Protein AF-A0A699Z6Q6-F1 (afdb_monomer)

Sequence (150 aa):
MALDTMDQEEDIRMYINSTGGQPYSIFGVLDAMKAVKPDIQTLGLGACYSYASLILGDIYQIKRTVEELNAIYQLSARYYMEFTGMNQDEVEENTNRDFFMTPEIAVQQGLIDGVIGDEEDLYAPPAVTKQLRDMGLNDDLTPNLVKWYR

Nearest PDB structures (foldseek):
  7eko-assembly1_A  TM=4.232E-01  e=3.148E-13  Chlamydomonas reinhardtii
  4emp-assembly1_S  TM=5.022E-01  e=1.672E-06  Staphylococcus aureus subsp. aureus MW2
  8ol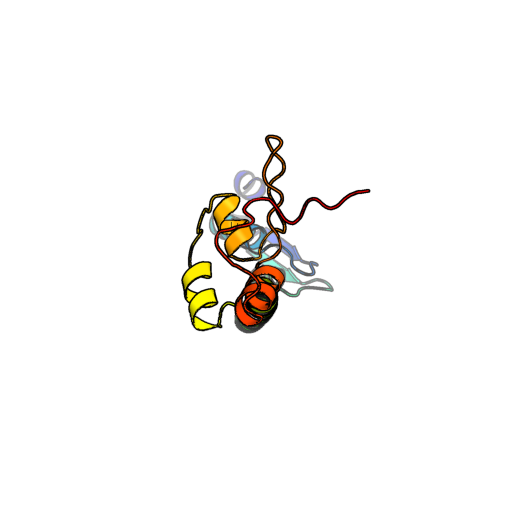l-assembly1_H  TM=5.026E-01  e=2.318E-06  Staphylococcus aureus
  7p81-assembly2_b  TM=4.850E-01  e=9.758E-06  Bacillus subtilis subsp. subtilis str. 168
  4emp-assembly1_L  TM=5.044E-01  e=1.353E-05  Staphylococcus aureus subsp. aureus MW2

Structure (mmCIF, N/CA/C/O backbone):
data_AF-A0A699Z6Q6-F1
#
_entry.id   AF-A0A699Z6Q6-F1
#
loop_
_atom_site.group_PDB
_atom_site.id
_atom_site.type_symbol
_atom_site.label_atom_id
_atom_site.label_alt_id
_atom_site.label_comp_id
_atom_site.label_asym_id
_atom_site.label_entity_id
_atom_site.label_seq_id
_atom_site.pdbx_PDB_ins_code
_atom_site.Cartn_x
_atom_site.Cartn_y
_atom_site.Cartn_z
_atom_site.occupancy
_atom_site.B_iso_or_equiv
_atom_site.auth_seq_id
_atom_site.auth_comp_id
_atom_site.auth_asym_id
_atom_site.auth_atom_id
_atom_site.pdbx_PDB_model_num
ATOM 1 N N . MET A 1 1 ? -20.177 2.506 11.004 1.00 66.38 1 MET A N 1
ATOM 2 C CA . MET A 1 1 ? -21.329 3.414 10.804 1.00 66.38 1 MET A CA 1
ATOM 3 C C . MET A 1 1 ? -22.650 2.798 11.254 1.00 66.38 1 MET A C 1
ATOM 5 O O . MET A 1 1 ? -23.286 3.392 12.101 1.00 66.38 1 MET A O 1
ATOM 9 N N . ALA A 1 2 ? -23.060 1.614 10.777 1.00 84.31 2 ALA A N 1
ATOM 10 C CA . ALA A 1 2 ? -24.345 1.026 11.191 1.00 84.31 2 ALA A CA 1
ATOM 11 C C . ALA A 1 2 ? -24.478 0.795 12.713 1.00 84.31 2 ALA A C 1
ATOM 13 O O . ALA A 1 2 ? -25.482 1.197 13.283 1.00 84.31 2 ALA A O 1
ATOM 14 N N . LEU A 1 3 ? -23.461 0.211 13.366 1.00 84.50 3 LEU A N 1
ATOM 15 C CA . LEU A 1 3 ? -23.469 -0.031 14.821 1.00 84.50 3 LEU A CA 1
ATOM 16 C C . LEU A 1 3 ? -23.532 1.275 15.629 1.00 84.50 3 LEU A C 1
ATOM 18 O O . LEU A 1 3 ? -24.378 1.40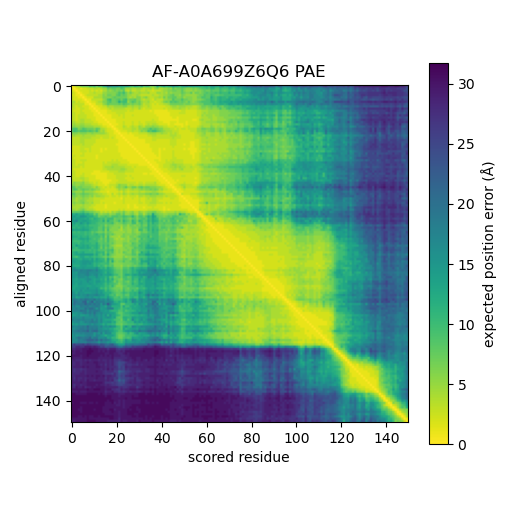7 16.496 1.00 84.50 3 LEU A O 1
ATOM 22 N N . ASP A 1 4 ? -22.739 2.273 15.241 1.00 87.81 4 ASP A N 1
ATOM 23 C CA . ASP A 1 4 ? -22.762 3.630 15.810 1.00 87.81 4 ASP A CA 1
ATOM 24 C C . ASP A 1 4 ? -24.120 4.338 15.634 1.00 87.81 4 ASP A C 1
ATOM 26 O O . ASP A 1 4 ? -24.515 5.154 16.451 1.00 87.81 4 ASP A O 1
ATOM 30 N N . THR A 1 5 ? -24.894 4.014 14.595 1.00 88.25 5 THR A N 1
ATOM 31 C CA . THR A 1 5 ? -26.259 4.560 14.449 1.00 88.25 5 THR A CA 1
ATOM 32 C C . THR A 1 5 ? -27.272 3.847 15.353 1.00 88.25 5 THR A C 1
ATOM 34 O O . THR A 1 5 ? -28.321 4.412 15.654 1.00 88.25 5 THR A O 1
ATOM 37 N N . MET A 1 6 ? -26.994 2.601 15.749 1.00 91.25 6 MET A N 1
ATOM 38 C CA . MET A 1 6 ? -27.868 1.821 16.629 1.00 91.25 6 MET A CA 1
ATOM 39 C C . MET A 1 6 ? -27.683 2.232 18.089 1.00 91.25 6 MET A C 1
ATOM 41 O O . MET A 1 6 ? -28.673 2.528 18.754 1.00 91.25 6 MET A O 1
ATOM 45 N N . ASP A 1 7 ? -26.435 2.273 18.555 1.00 91.06 7 ASP A N 1
ATOM 46 C CA . ASP A 1 7 ? -26.072 2.726 19.895 1.00 91.06 7 ASP A CA 1
ATOM 47 C C . ASP A 1 7 ? -24.684 3.385 19.861 1.00 91.06 7 ASP A C 1
ATOM 49 O O . ASP A 1 7 ? -23.712 2.801 19.383 1.00 91.06 7 ASP A O 1
ATOM 53 N N . GLN A 1 8 ? -24.609 4.628 20.337 1.00 89.50 8 GLN A N 1
ATOM 54 C CA . GLN A 1 8 ? -23.385 5.433 20.344 1.00 89.50 8 GLN A CA 1
ATOM 55 C C . GLN A 1 8 ? -22.583 5.323 21.643 1.00 89.50 8 GLN A C 1
ATOM 57 O O . GLN A 1 8 ? -21.488 5.882 21.714 1.00 89.50 8 GLN A O 1
ATOM 62 N N . GLU A 1 9 ? -23.134 4.682 22.672 1.00 91.31 9 GLU A N 1
ATOM 63 C CA . GLU A 1 9 ? -22.495 4.542 23.985 1.00 91.31 9 GLU A CA 1
ATOM 64 C C . GLU A 1 9 ? -21.958 3.118 24.213 1.00 91.31 9 GLU A C 1
ATOM 66 O O . GLU A 1 9 ? -21.172 2.902 25.132 1.00 91.31 9 GLU A O 1
ATOM 71 N N . GLU A 1 10 ? -22.366 2.141 23.394 1.00 92.44 10 GLU A N 1
ATOM 72 C CA . GLU A 1 10 ? -21.876 0.762 23.480 1.00 92.44 10 GLU A CA 1
ATOM 73 C C . GLU A 1 10 ? -20.583 0.563 22.671 1.00 92.44 10 GLU A C 1
ATOM 75 O O . GLU A 1 10 ? -20.559 0.727 21.449 1.00 92.44 10 GLU A O 1
ATOM 80 N N . ASP A 1 11 ? -19.514 0.141 23.353 1.00 93.62 11 ASP A N 1
ATOM 81 C CA . ASP A 1 11 ? -18.225 -0.185 22.737 1.00 93.62 11 ASP A CA 1
ATOM 82 C C . ASP A 1 11 ? -18.336 -1.290 21.674 1.00 93.62 11 ASP A C 1
ATOM 84 O O . ASP A 1 11 ? -19.017 -2.310 21.835 1.00 93.62 11 ASP A O 1
ATOM 88 N N . ILE A 1 12 ? -17.552 -1.156 20.605 1.00 94.50 12 ILE A N 1
ATOM 89 C CA . ILE A 1 12 ? -17.515 -2.120 19.504 1.00 94.50 12 ILE A CA 1
ATOM 90 C C . ILE A 1 12 ? -16.339 -3.079 19.698 1.00 94.50 12 ILE A C 1
ATOM 92 O O . ILE A 1 12 ? -15.188 -2.672 19.843 1.00 94.50 12 ILE A O 1
ATOM 96 N N . ARG A 1 13 ? -16.600 -4.388 19.612 1.00 94.25 13 ARG A N 1
ATOM 97 C CA . ARG A 1 13 ? -15.546 -5.415 19.562 1.00 94.25 13 ARG A CA 1
ATOM 98 C C . ARG A 1 13 ? -15.310 -5.898 18.141 1.00 94.25 13 ARG A C 1
ATOM 100 O O . ARG A 1 13 ? -16.205 -6.445 17.500 1.00 94.25 13 ARG A O 1
ATOM 107 N N . MET A 1 14 ? -14.078 -5.745 17.677 1.00 93.81 14 MET A N 1
ATOM 108 C CA . MET A 1 14 ? -13.636 -6.159 16.355 1.00 93.81 14 MET A CA 1
ATOM 109 C C . MET A 1 14 ? -12.692 -7.357 16.458 1.00 93.81 14 MET A C 1
ATOM 111 O O . MET A 1 14 ? -11.588 -7.260 16.988 1.00 93.81 14 MET A O 1
ATOM 115 N N . TYR A 1 15 ? -13.123 -8.492 15.914 1.00 95.19 15 TYR A N 1
ATOM 116 C CA . TYR A 1 15 ? -12.333 -9.718 15.844 1.00 95.19 15 TYR A CA 1
ATOM 117 C C . TYR A 1 15 ? -11.625 -9.798 14.494 1.00 95.19 15 TYR A C 1
ATOM 119 O O . TYR A 1 15 ? -12.266 -9.680 13.449 1.00 95.19 15 TYR A O 1
ATOM 127 N N . ILE A 1 16 ? -10.311 -9.997 14.509 1.00 94.50 16 ILE A N 1
ATOM 128 C CA . ILE A 1 16 ? -9.469 -9.889 13.316 1.00 94.50 16 ILE A CA 1
ATOM 129 C C . ILE A 1 16 ? -8.752 -11.214 13.106 1.00 94.50 16 ILE A C 1
ATOM 131 O O . ILE A 1 16 ? -8.044 -11.674 13.987 1.00 94.50 16 ILE A O 1
ATOM 135 N N . ASN A 1 17 ? -8.932 -11.826 11.941 1.00 94.69 17 ASN A N 1
ATOM 136 C CA . ASN A 1 17 ? -8.147 -12.963 11.464 1.00 94.69 17 ASN A CA 1
ATOM 137 C C . ASN A 1 17 ? -7.895 -12.715 9.977 1.00 94.69 17 ASN A C 1
ATOM 139 O O . ASN A 1 17 ? -8.723 -13.053 9.131 1.00 94.69 17 ASN A O 1
ATOM 143 N N . SER A 1 18 ? -6.827 -11.982 9.682 1.00 92.56 18 SER A N 1
ATOM 144 C CA . SER A 1 18 ? -6.507 -11.508 8.343 1.00 92.56 18 SER A CA 1
ATOM 145 C C . SER A 1 18 ? -5.002 -11.481 8.111 1.00 92.56 18 SER A C 1
ATOM 147 O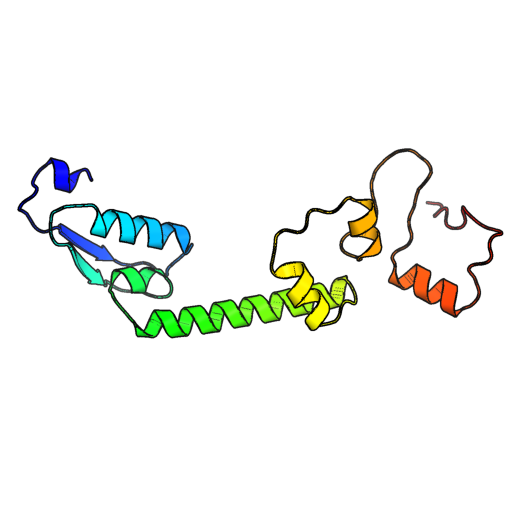 O . SER A 1 18 ? -4.217 -11.004 8.930 1.00 92.56 18 SER A O 1
ATOM 149 N N . THR A 1 19 ? -4.608 -11.941 6.931 1.00 90.38 19 THR A N 1
ATOM 150 C CA . THR A 1 19 ? -3.221 -11.958 6.467 1.00 90.38 19 THR A CA 1
ATOM 151 C C . THR A 1 19 ? -2.765 -10.624 5.868 1.00 90.38 19 THR A C 1
ATOM 153 O O . THR A 1 19 ? -1.680 -10.558 5.295 1.00 90.38 19 THR A O 1
ATOM 156 N N . GLY A 1 20 ? -3.601 -9.583 5.938 1.00 87.75 20 GLY A N 1
ATOM 157 C CA . GLY A 1 20 ? -3.361 -8.287 5.308 1.00 87.75 20 GLY A CA 1
ATOM 158 C C . GLY A 1 20 ? -4.043 -8.154 3.949 1.00 87.75 20 GLY A C 1
ATOM 159 O O . GLY A 1 20 ? -5.074 -8.774 3.690 1.00 87.75 20 GLY A O 1
ATOM 160 N N . GLY A 1 21 ? -3.493 -7.297 3.089 1.00 87.25 21 GLY A N 1
ATOM 161 C CA . GLY A 1 21 ? -4.065 -6.993 1.782 1.00 87.25 21 GLY A CA 1
ATOM 162 C C . GLY A 1 21 ? -3.644 -5.616 1.288 1.00 87.25 21 GLY A C 1
ATOM 163 O O . GLY A 1 21 ? -2.517 -5.185 1.512 1.00 87.25 21 GLY A O 1
ATOM 164 N N . GLN A 1 22 ? -4.565 -4.926 0.617 1.00 87.81 22 GLN A N 1
ATOM 165 C CA . GLN A 1 22 ? -4.310 -3.603 0.056 1.00 87.81 22 GLN A CA 1
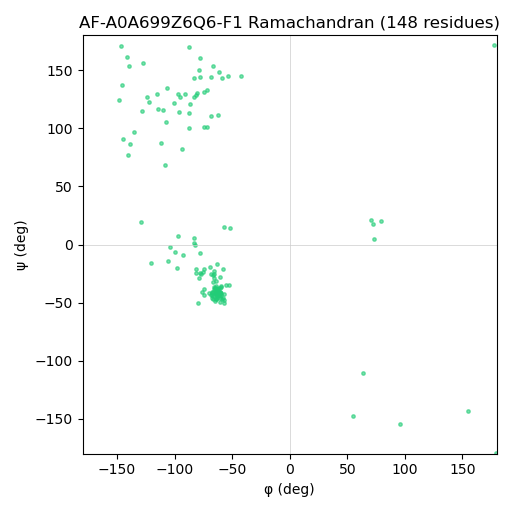ATOM 166 C C . GLN A 1 22 ? -4.221 -2.532 1.160 1.00 87.81 22 GLN A C 1
ATOM 168 O O . GLN A 1 22 ? -5.123 -2.463 2.003 1.00 87.81 22 GLN A O 1
ATOM 173 N N . PRO A 1 23 ? -3.200 -1.653 1.140 1.00 85.06 23 PRO A N 1
ATOM 174 C CA . PRO A 1 23 ? -3.017 -0.620 2.162 1.00 85.06 23 PRO A CA 1
ATOM 175 C C . PRO A 1 23 ? -4.207 0.340 2.251 1.00 8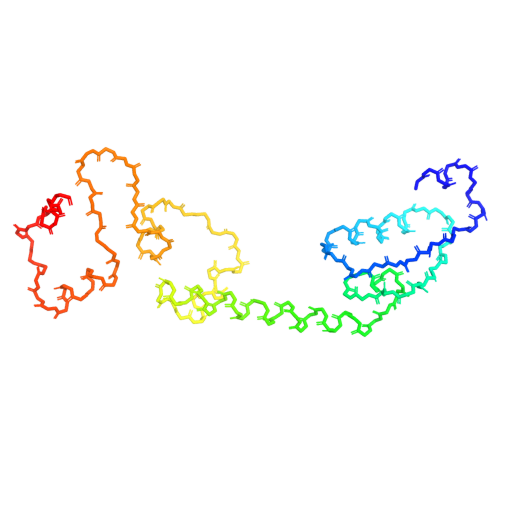5.06 23 PRO A C 1
ATOM 177 O O . PRO A 1 23 ? -4.681 0.635 3.345 1.00 85.06 23 PRO A O 1
ATOM 180 N N . TYR A 1 24 ? -4.754 0.762 1.107 1.00 89.00 24 TYR A N 1
ATOM 181 C CA . TYR A 1 24 ? -5.907 1.668 1.060 1.00 89.00 24 TYR A CA 1
ATOM 182 C C . TYR A 1 24 ? -7.145 1.098 1.754 1.00 89.00 24 TYR A C 1
ATOM 184 O O . TYR A 1 24 ? -7.860 1.832 2.432 1.00 89.00 24 TYR A O 1
ATOM 192 N N . SER A 1 25 ? -7.376 -0.213 1.643 1.00 92.44 25 SER A N 1
ATOM 193 C CA . SER A 1 25 ? -8.498 -0.865 2.321 1.00 92.44 25 SER A CA 1
ATOM 194 C C . SER A 1 25 ? -8.350 -0.789 3.838 1.00 92.44 25 SER A C 1
ATOM 196 O O . SER A 1 25 ? -9.321 -0.523 4.539 1.00 92.44 25 SER A O 1
ATOM 198 N N . ILE A 1 26 ? -7.133 -0.983 4.349 1.00 91.06 26 ILE A N 1
ATOM 199 C CA . ILE A 1 26 ? -6.856 -0.906 5.786 1.00 91.06 26 ILE A CA 1
ATOM 200 C C . ILE A 1 26 ? -6.967 0.530 6.290 1.00 91.06 26 ILE A C 1
ATOM 202 O O . ILE A 1 26 ? -7.560 0.749 7.343 1.00 91.06 26 ILE A O 1
ATOM 206 N N . PHE A 1 27 ? -6.463 1.513 5.542 1.00 91.06 27 PHE A N 1
ATOM 207 C CA . PHE A 1 27 ? -6.628 2.918 5.915 1.00 91.06 27 PHE A CA 1
ATOM 208 C C . PHE A 1 27 ? -8.100 3.333 5.938 1.00 91.06 27 PHE A C 1
ATOM 210 O O . PHE A 1 27 ? -8.523 3.954 6.905 1.00 91.06 27 PHE A O 1
ATOM 217 N N . GLY A 1 28 ? -8.910 2.877 4.978 1.00 94.38 28 GLY A N 1
ATOM 218 C CA . GLY A 1 28 ? -10.358 3.094 5.015 1.00 94.38 28 GLY A CA 1
ATOM 219 C C . GLY A 1 28 ? -11.031 2.484 6.252 1.00 94.38 28 GLY A C 1
ATOM 220 O O . GLY A 1 28 ? -11.925 3.098 6.833 1.00 94.38 28 GLY A O 1
ATOM 221 N N . VAL A 1 29 ? -10.581 1.306 6.703 1.00 93.44 29 VAL A N 1
ATOM 222 C CA . VAL A 1 29 ? -11.055 0.704 7.962 1.00 93.44 29 VAL A CA 1
ATOM 223 C C . VAL A 1 29 ? -10.628 1.541 9.169 1.00 93.44 29 VAL A C 1
ATOM 225 O O . VAL A 1 29 ? -11.466 1.836 10.015 1.00 93.44 29 VAL A O 1
ATOM 228 N N . LEU A 1 30 ? -9.363 1.963 9.245 1.00 92.25 30 LEU A N 1
ATOM 229 C CA . LEU A 1 30 ? -8.857 2.797 10.342 1.00 92.25 30 LEU A CA 1
ATOM 230 C C . LEU A 1 30 ? -9.557 4.161 10.411 1.00 92.25 30 LEU A C 1
ATOM 232 O O . LEU A 1 30 ? -9.844 4.649 11.502 1.00 92.25 30 LEU A O 1
ATOM 236 N N . ASP A 1 31 ? -9.861 4.768 9.269 1.00 95.12 31 ASP A N 1
ATOM 237 C CA . ASP A 1 31 ? -10.611 6.022 9.213 1.00 95.12 31 ASP A CA 1
ATOM 238 C C . ASP A 1 31 ? -12.056 5.812 9.669 1.00 95.12 31 ASP A C 1
ATOM 240 O O . ASP A 1 31 ? -12.570 6.597 10.464 1.00 95.12 31 ASP A O 1
ATOM 244 N N . ALA A 1 32 ? -12.692 4.710 9.259 1.00 94.56 32 ALA A N 1
ATOM 245 C CA . ALA A 1 32 ? -14.016 4.347 9.754 1.00 94.56 32 ALA A CA 1
ATOM 246 C C . ALA A 1 32 ? -14.020 4.086 11.270 1.00 94.56 32 ALA A C 1
ATOM 248 O O . ALA A 1 32 ? -14.978 4.466 11.940 1.00 94.56 32 ALA A O 1
ATOM 249 N N . MET A 1 33 ? -12.959 3.478 11.810 1.00 93.75 33 MET A N 1
ATOM 250 C CA . MET A 1 33 ? -12.784 3.271 13.249 1.00 93.75 33 MET A CA 1
ATOM 251 C C . MET A 1 33 ? -12.673 4.591 14.015 1.00 93.75 33 MET A C 1
ATOM 253 O O . MET A 1 33 ? -13.217 4.704 15.104 1.00 93.75 33 MET A O 1
ATOM 257 N N . LYS A 1 34 ? -11.997 5.595 13.444 1.00 91.88 34 LYS A N 1
ATOM 258 C CA . LYS A 1 34 ? -11.865 6.934 14.044 1.00 91.88 34 LYS A CA 1
ATOM 259 C C . LYS A 1 34 ? -13.114 7.800 13.891 1.00 91.88 34 LYS A C 1
ATOM 261 O O . LYS A 1 34 ? -13.282 8.754 14.641 1.00 91.88 34 LYS A O 1
ATOM 266 N N . ALA A 1 35 ? -13.924 7.538 12.868 1.00 93.81 35 ALA A N 1
ATOM 267 C CA . ALA A 1 35 ? -15.092 8.350 12.546 1.00 93.81 35 ALA A CA 1
ATOM 268 C C . ALA A 1 35 ? -16.321 8.010 13.399 1.00 93.81 35 ALA A C 1
ATOM 270 O O . ALA A 1 35 ? -17.207 8.851 13.535 1.00 93.81 35 ALA A O 1
ATOM 271 N N . VAL A 1 36 ? -16.407 6.786 13.927 1.00 93.06 36 VAL A N 1
ATOM 272 C CA . VAL A 1 36 ? -17.496 6.393 14.830 1.00 93.06 36 VAL A CA 1
ATOM 273 C C . VAL A 1 36 ? -17.241 6.914 16.242 1.00 93.06 36 VAL A C 1
ATOM 275 O O . VAL A 1 36 ? -16.090 7.084 16.639 1.00 93.06 36 VAL A O 1
ATOM 278 N N . LYS A 1 37 ? -18.314 7.187 16.992 1.00 92.56 37 LYS A N 1
ATOM 279 C CA . LYS A 1 37 ? -18.205 7.707 18.359 1.00 92.56 37 LYS A CA 1
ATOM 280 C C . LYS A 1 37 ? -17.804 6.642 19.402 1.00 92.56 37 LYS A C 1
ATOM 282 O O . LYS A 1 37 ? -17.004 7.000 20.264 1.00 92.56 37 LYS A O 1
ATOM 287 N N . PRO A 1 38 ? -18.318 5.394 19.364 1.00 94.00 38 PRO A N 1
ATOM 288 C CA . PRO A 1 38 ? -17.927 4.361 20.318 1.00 94.00 38 PRO A CA 1
ATOM 289 C C . PRO A 1 38 ? -16.444 4.001 20.258 1.00 94.00 38 PRO A C 1
ATOM 291 O O . PRO A 1 38 ? -15.851 3.971 19.175 1.00 94.00 38 PRO A O 1
ATOM 294 N N . ASP A 1 39 ? -15.884 3.613 21.404 1.00 92.88 39 ASP A N 1
ATOM 295 C CA . ASP A 1 39 ? -14.549 3.028 21.455 1.00 92.88 39 ASP A CA 1
ATOM 296 C C . ASP A 1 39 ? -14.547 1.642 20.796 1.00 92.88 39 ASP A C 1
ATOM 298 O O . ASP A 1 39 ? -15.502 0.862 20.880 1.00 92.88 39 ASP A O 1
ATOM 302 N N . ILE A 1 40 ? -13.445 1.318 20.116 1.00 93.81 40 ILE A N 1
ATOM 303 C CA . ILE A 1 40 ? -13.285 0.043 19.415 1.00 93.81 40 ILE A CA 1
ATOM 304 C C . ILE A 1 40 ? -12.183 -0.773 20.078 1.00 93.81 40 ILE A C 1
ATOM 306 O O . ILE A 1 40 ? -11.007 -0.411 20.035 1.00 93.81 40 ILE A O 1
ATOM 310 N N . GLN A 1 41 ? -12.551 -1.930 20.623 1.00 94.12 41 GLN A N 1
ATOM 311 C CA . GLN A 1 41 ? -11.602 -2.944 21.069 1.00 94.12 41 GLN A CA 1
ATOM 312 C C . GLN A 1 41 ? -11.298 -3.922 19.944 1.00 94.12 41 GLN A C 1
ATOM 314 O O . GLN A 1 41 ? -12.202 -4.515 19.352 1.00 94.12 41 GLN A O 1
ATOM 319 N N . THR A 1 42 ? -10.016 -4.146 19.684 1.00 94.69 42 THR A N 1
ATOM 320 C CA . THR A 1 42 ? -9.563 -5.082 18.659 1.00 94.69 42 THR A CA 1
ATOM 321 C C . THR A 1 42 ? -9.003 -6.350 19.299 1.00 94.69 42 THR A C 1
ATOM 323 O O . THR A 1 42 ? -8.256 -6.306 20.277 1.00 94.69 42 THR A O 1
ATOM 326 N N . LEU A 1 43 ? -9.390 -7.509 18.763 1.00 93.44 43 LEU A N 1
ATOM 327 C CA . LEU A 1 43 ? -8.903 -8.813 19.199 1.00 93.44 43 LEU A CA 1
ATOM 328 C C . LEU A 1 43 ? -8.410 -9.613 17.995 1.00 93.44 43 LEU A C 1
ATOM 330 O O . LEU A 1 43 ? -9.192 -10.005 17.129 1.00 93.44 43 LEU A O 1
ATOM 334 N N . GLY A 1 44 ? -7.109 -9.885 17.968 1.00 92.25 44 GLY A N 1
ATOM 335 C CA . GLY A 1 44 ? -6.503 -10.768 16.979 1.00 92.25 44 GLY A CA 1
ATOM 336 C C . GLY A 1 44 ? -6.815 -12.233 17.279 1.00 92.25 44 GLY A C 1
ATOM 337 O O . GLY A 1 44 ? -6.631 -12.702 18.401 1.00 92.25 44 GLY A O 1
ATOM 338 N N . LEU A 1 45 ? -7.264 -12.963 16.266 1.00 92.75 45 LEU A N 1
ATOM 339 C CA . LEU A 1 45 ? -7.523 -14.394 16.287 1.00 92.75 45 LEU A CA 1
ATOM 340 C C . LEU A 1 45 ? -6.712 -15.056 15.172 1.00 92.75 45 LEU A C 1
ATOM 342 O O . LEU A 1 45 ? -6.822 -14.677 14.011 1.00 92.75 45 LEU A O 1
ATOM 346 N N . GLY A 1 46 ? -5.925 -16.077 15.508 1.00 92.69 46 GLY A N 1
ATOM 347 C CA . GLY A 1 46 ? -5.149 -16.827 14.520 1.00 92.69 46 GLY A CA 1
ATOM 348 C C . GLY A 1 46 ? -4.090 -15.970 13.822 1.00 92.69 46 GLY A C 1
ATOM 349 O O . GLY A 1 46 ? -3.081 -15.612 14.426 1.00 92.69 46 GLY A O 1
ATOM 350 N N . ALA A 1 47 ? -4.302 -15.688 12.539 1.00 86.31 47 ALA A N 1
ATOM 351 C CA . ALA A 1 47 ? -3.359 -15.004 11.669 1.00 86.31 47 ALA A CA 1
ATOM 352 C C . ALA A 1 47 ? -3.675 -13.505 11.593 1.00 86.31 47 ALA A C 1
ATOM 354 O O . ALA A 1 47 ? -4.707 -13.117 11.058 1.00 86.31 47 ALA A O 1
ATOM 355 N N . CYS A 1 48 ? -2.784 -12.655 12.105 1.00 89.62 48 CYS A N 1
ATOM 356 C CA . CYS A 1 48 ? -2.867 -11.198 11.968 1.00 89.62 48 CYS A CA 1
ATOM 357 C C . CYS A 1 48 ? -1.496 -10.632 11.596 1.00 89.62 48 CYS A C 1
ATOM 359 O O . CYS A 1 48 ? -0.649 -10.441 12.464 1.00 89.62 48 CYS A O 1
ATOM 361 N N . TYR A 1 49 ? -1.255 -10.401 10.308 1.00 84.94 49 TYR A N 1
ATOM 362 C CA . TYR A 1 49 ? 0.044 -9.939 9.804 1.00 84.94 49 TYR A CA 1
ATOM 363 C C . TYR A 1 49 ? -0.105 -9.010 8.594 1.00 84.94 49 TYR A C 1
ATOM 365 O O . TYR A 1 49 ? -1.206 -8.835 8.067 1.00 84.94 49 TYR A O 1
ATOM 373 N N . SER A 1 50 ? 1.008 -8.393 8.175 1.00 88.00 50 SER A N 1
ATOM 374 C CA . SER A 1 50 ? 1.036 -7.336 7.154 1.00 88.00 50 SER A CA 1
ATOM 375 C C . SER A 1 50 ? 0.098 -6.180 7.541 1.00 88.00 50 SER A C 1
ATOM 377 O O . SER A 1 50 ? -0.088 -5.914 8.723 1.00 88.00 50 SER A O 1
ATOM 379 N N . TYR A 1 51 ? -0.530 -5.486 6.592 1.00 87.88 51 TYR A N 1
ATOM 380 C CA . TYR A 1 51 ? -1.340 -4.302 6.891 1.00 87.88 51 TYR A CA 1
ATOM 381 C C . TYR A 1 51 ? -2.508 -4.556 7.871 1.00 87.88 51 TYR A C 1
ATOM 383 O O . TYR A 1 51 ? -2.949 -3.622 8.532 1.00 87.88 51 TYR A O 1
ATOM 391 N N . ALA A 1 52 ? -2.988 -5.796 8.045 1.00 89.69 52 ALA A N 1
ATOM 392 C CA . ALA A 1 52 ? -4.048 -6.096 9.015 1.00 89.69 52 ALA A CA 1
ATOM 393 C C . ALA A 1 52 ? -3.621 -5.875 10.478 1.00 89.69 52 ALA A C 1
ATOM 395 O O . ALA A 1 52 ? -4.457 -5.534 11.315 1.00 89.69 52 ALA A O 1
ATOM 396 N N . SER A 1 53 ? -2.334 -6.020 10.803 1.00 89.31 53 SER A N 1
ATOM 397 C CA . SER A 1 53 ? -1.830 -5.808 12.166 1.00 89.31 53 SER A CA 1
ATOM 398 C C . SER A 1 53 ? -1.878 -4.340 12.601 1.00 89.31 53 SER A C 1
ATOM 400 O O . SER A 1 53 ? -1.873 -4.055 13.797 1.00 89.31 53 SER A O 1
ATOM 402 N N . LEU A 1 54 ? -1.963 -3.401 11.651 1.00 89.25 54 LEU A N 1
ATOM 403 C CA . LEU A 1 54 ? -2.148 -1.981 11.956 1.00 89.25 54 LEU A CA 1
ATOM 404 C C . LEU A 1 54 ? -3.491 -1.730 12.643 1.00 89.25 54 LEU A C 1
ATOM 406 O O . LEU A 1 54 ? -3.582 -0.856 13.498 1.00 89.25 54 LEU A O 1
ATOM 410 N N . ILE A 1 55 ? -4.510 -2.536 12.325 1.00 90.88 55 ILE A N 1
ATOM 411 C CA . ILE A 1 55 ? -5.813 -2.482 12.997 1.00 90.88 55 ILE A CA 1
ATOM 412 C C . ILE A 1 55 ? -5.678 -2.922 14.466 1.00 90.88 55 ILE A C 1
ATOM 414 O O . ILE A 1 55 ? -6.355 -2.390 15.338 1.00 90.88 55 ILE A O 1
ATOM 418 N N . LEU A 1 56 ? -4.753 -3.839 14.769 1.00 90.88 56 LEU A N 1
ATOM 419 C CA . LEU A 1 56 ? -4.428 -4.237 16.145 1.00 90.88 56 LEU A CA 1
ATOM 420 C C . LEU A 1 56 ? -3.539 -3.222 16.885 1.00 90.88 56 LEU A C 1
ATOM 422 O O . LEU A 1 56 ? -3.305 -3.388 18.078 1.00 90.88 56 LEU A O 1
ATOM 426 N N . GLY A 1 57 ? -3.029 -2.191 16.204 1.00 84.19 57 GLY A N 1
ATOM 427 C CA . GLY A 1 57 ? -2.108 -1.216 16.791 1.00 84.19 57 GLY A CA 1
ATOM 428 C C . GLY A 1 57 ? -0.656 -1.698 16.900 1.00 84.19 57 GLY A C 1
ATOM 429 O O . GLY A 1 57 ? 0.114 -1.140 17.682 1.00 84.19 57 GLY A O 1
ATOM 430 N N . ASP A 1 58 ? -0.254 -2.718 16.133 1.00 81.19 58 ASP A N 1
ATOM 431 C CA . ASP A 1 58 ? 1.124 -3.222 16.154 1.00 81.19 58 ASP A CA 1
ATOM 432 C C . ASP A 1 58 ? 2.088 -2.270 15.420 1.00 81.19 58 ASP A C 1
ATOM 434 O O . ASP A 1 58 ? 2.189 -2.258 14.189 1.00 81.19 58 ASP A O 1
ATOM 438 N N . ILE A 1 59 ? 2.831 -1.475 16.192 1.00 69.06 59 ILE A N 1
ATOM 439 C CA . ILE A 1 59 ? 3.787 -0.489 15.674 1.00 69.06 59 ILE A CA 1
ATOM 440 C C . ILE A 1 59 ? 5.011 -1.126 14.997 1.00 69.06 59 ILE A C 1
ATOM 442 O O . ILE A 1 59 ? 5.605 -0.513 14.106 1.00 69.06 59 ILE A O 1
ATOM 446 N N . TYR A 1 60 ? 5.386 -2.358 15.361 1.00 73.44 60 TYR A N 1
ATOM 447 C CA . TYR A 1 60 ? 6.539 -3.035 14.752 1.00 73.44 60 TYR A CA 1
ATOM 448 C C . TYR A 1 60 ? 6.289 -3.364 13.277 1.00 73.44 60 TYR A C 1
ATOM 450 O O . TYR A 1 60 ? 7.223 -3.403 12.471 1.00 73.44 60 TYR A O 1
ATOM 458 N N . GLN A 1 61 ? 5.023 -3.519 12.902 1.00 77.56 61 GLN A N 1
ATOM 459 C CA . GLN A 1 61 ? 4.618 -3.845 11.539 1.00 77.56 61 GLN A CA 1
ATOM 460 C C . GLN A 1 61 ? 4.728 -2.653 10.590 1.00 77.56 61 GLN A C 1
ATOM 462 O O . GLN A 1 61 ? 4.950 -2.855 9.398 1.00 77.56 61 GLN A O 1
ATOM 467 N N . ILE A 1 62 ? 4.689 -1.414 11.098 1.00 77.44 62 ILE A N 1
ATOM 468 C CA . ILE A 1 62 ? 4.960 -0.213 10.290 1.00 77.44 62 ILE A CA 1
ATOM 469 C C . ILE A 1 62 ? 6.379 -0.279 9.726 1.00 77.44 62 ILE A C 1
ATOM 471 O O . ILE A 1 62 ? 6.577 -0.131 8.521 1.00 77.44 62 ILE A O 1
ATOM 475 N N . LYS A 1 63 ? 7.368 -0.557 10.584 1.00 80.88 63 LYS A N 1
ATOM 476 C CA . LYS A 1 63 ? 8.769 -0.653 10.160 1.00 80.88 63 LYS A CA 1
ATOM 477 C C . LYS A 1 63 ? 8.949 -1.755 9.117 1.00 80.88 63 LYS A C 1
ATOM 479 O O . LYS A 1 63 ? 9.564 -1.520 8.080 1.00 80.88 63 LYS A O 1
ATOM 484 N N . ARG A 1 64 ? 8.371 -2.931 9.370 1.00 82.56 64 ARG A N 1
ATOM 485 C CA . ARG A 1 64 ? 8.460 -4.071 8.454 1.00 82.56 64 ARG A CA 1
ATOM 486 C C . ARG A 1 64 ? 7.839 -3.770 7.088 1.00 82.56 64 ARG A C 1
ATOM 488 O O . ARG A 1 64 ? 8.443 -4.061 6.063 1.00 82.56 64 ARG A O 1
ATOM 495 N N . THR A 1 65 ? 6.676 -3.127 7.090 1.00 81.06 65 THR A N 1
ATOM 496 C CA . THR A 1 65 ? 5.967 -2.706 5.877 1.00 81.06 65 THR A CA 1
ATOM 497 C C . THR A 1 65 ? 6.803 -1.735 5.040 1.00 81.06 65 THR A C 1
ATOM 499 O O . THR A 1 65 ? 6.863 -1.873 3.822 1.00 81.06 65 THR A O 1
ATOM 502 N N . VAL A 1 66 ? 7.488 -0.775 5.675 1.00 83.50 66 VAL A N 1
ATOM 503 C CA . VAL A 1 66 ? 8.383 0.166 4.977 1.00 83.50 66 VAL A CA 1
ATOM 504 C C . VAL A 1 66 ? 9.573 -0.558 4.343 1.00 83.50 66 VAL A C 1
ATOM 506 O O . VAL A 1 66 ? 9.922 -0.283 3.197 1.00 83.50 66 VAL A O 1
ATOM 509 N N . GLU A 1 67 ? 10.185 -1.505 5.059 1.00 86.75 67 GLU A N 1
ATOM 510 C CA . GLU A 1 67 ? 11.280 -2.323 4.520 1.00 86.75 67 GLU A CA 1
ATOM 511 C C . GLU A 1 67 ? 10.833 -3.144 3.299 1.00 86.75 67 GLU A C 1
ATOM 513 O O . GLU A 1 67 ? 11.558 -3.221 2.307 1.00 86.75 67 GLU A O 1
ATOM 518 N N . GLU A 1 68 ? 9.629 -3.718 3.343 1.00 84.62 68 GLU A N 1
ATOM 519 C CA . GLU A 1 68 ? 9.050 -4.487 2.235 1.00 84.62 68 GLU A CA 1
ATOM 520 C C . GLU A 1 68 ? 8.718 -3.603 1.024 1.00 84.62 68 GLU A C 1
ATOM 522 O O . GLU A 1 68 ? 9.064 -3.964 -0.100 1.00 84.62 68 GLU A O 1
ATOM 527 N N . LEU A 1 69 ? 8.134 -2.419 1.240 1.00 86.38 69 LEU A N 1
ATOM 528 C CA . LEU A 1 69 ? 7.880 -1.424 0.189 1.00 86.38 69 LEU A CA 1
ATOM 529 C C . LEU A 1 69 ? 9.167 -1.008 -0.527 1.00 86.38 69 LEU A C 1
ATOM 531 O O . LEU A 1 69 ? 9.214 -1.008 -1.756 1.00 86.38 69 LEU A O 1
ATOM 535 N N . ASN A 1 70 ? 10.224 -0.717 0.232 1.00 88.31 70 ASN A N 1
ATOM 536 C CA . ASN A 1 70 ? 11.519 -0.369 -0.345 1.00 88.31 70 ASN A CA 1
ATOM 537 C C . ASN A 1 70 ? 12.117 -1.544 -1.127 1.00 88.31 70 ASN A C 1
ATOM 539 O O . ASN A 1 70 ? 12.653 -1.342 -2.213 1.00 88.31 70 ASN A O 1
ATOM 543 N N . ALA A 1 71 ? 12.002 -2.777 -0.627 1.00 88.81 71 ALA A N 1
ATOM 544 C CA . ALA A 1 71 ? 12.485 -3.953 -1.347 1.00 88.81 71 ALA A CA 1
ATOM 545 C C . ALA A 1 71 ? 11.734 -4.176 -2.672 1.00 88.81 71 ALA A C 1
ATOM 547 O O . ALA A 1 71 ? 12.363 -4.476 -3.688 1.00 88.81 71 ALA A O 1
ATOM 548 N N . ILE A 1 72 ? 10.409 -3.991 -2.678 1.00 88.50 72 ILE A N 1
ATOM 549 C CA . ILE A 1 72 ? 9.585 -4.070 -3.891 1.00 88.50 72 ILE A CA 1
ATOM 550 C C . ILE A 1 72 ? 9.987 -2.973 -4.877 1.00 88.50 72 ILE A C 1
ATOM 552 O O . ILE A 1 72 ? 10.208 -3.282 -6.045 1.00 88.50 72 ILE A O 1
ATOM 556 N N . TYR A 1 73 ? 10.149 -1.731 -4.409 1.00 88.75 73 TYR A N 1
ATOM 557 C CA . TYR A 1 73 ? 10.589 -0.610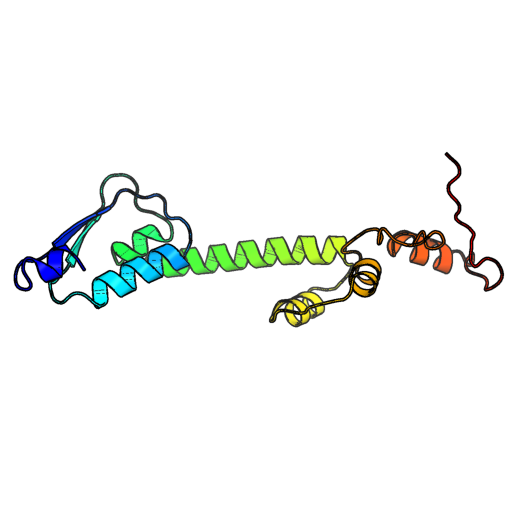 -5.243 1.00 88.75 73 TYR A CA 1
ATOM 558 C C . TYR A 1 73 ? 11.937 -0.892 -5.915 1.00 88.75 73 TYR A C 1
ATOM 560 O O . TYR A 1 73 ? 12.075 -0.751 -7.129 1.00 88.75 73 TYR A O 1
ATOM 568 N N . GLN A 1 74 ? 12.918 -1.366 -5.146 1.00 90.31 74 GLN A N 1
ATOM 569 C CA . GLN A 1 74 ? 14.245 -1.708 -5.661 1.00 90.31 74 GLN A CA 1
ATOM 570 C C . GLN A 1 74 ? 14.193 -2.866 -6.669 1.00 90.31 74 GLN A C 1
ATOM 572 O O . GLN A 1 74 ? 14.922 -2.868 -7.662 1.00 90.31 74 GLN A O 1
ATOM 577 N N . LEU A 1 75 ? 13.305 -3.843 -6.454 1.00 91.62 75 LEU A N 1
ATOM 578 C CA . LEU A 1 75 ? 13.083 -4.928 -7.407 1.00 91.62 75 LEU A CA 1
ATOM 579 C C . LEU A 1 75 ? 12.448 -4.418 -8.707 1.00 91.62 75 LEU A C 1
ATOM 581 O O . LEU A 1 75 ? 12.915 -4.778 -9.786 1.00 91.62 75 LEU A O 1
ATOM 585 N N . SER A 1 76 ? 11.419 -3.570 -8.624 1.00 89.62 76 SER A N 1
ATOM 586 C CA . SER A 1 76 ? 10.799 -2.971 -9.810 1.00 89.62 76 SER A CA 1
ATOM 587 C C . SER A 1 76 ? 11.767 -2.069 -10.568 1.00 89.62 76 SER A C 1
ATOM 589 O O . SER A 1 76 ? 11.846 -2.177 -11.788 1.00 89.62 76 SER A O 1
ATOM 591 N N . ALA A 1 77 ? 12.548 -1.246 -9.860 1.00 90.12 77 ALA A N 1
ATOM 592 C CA . ALA A 1 77 ? 13.549 -0.374 -10.463 1.00 90.12 77 ALA A CA 1
ATOM 593 C C . ALA A 1 77 ? 14.598 -1.193 -11.219 1.00 90.12 77 ALA A C 1
ATOM 595 O O . ALA A 1 77 ? 14.931 -0.864 -12.351 1.00 90.12 77 ALA A O 1
ATOM 596 N N . ARG A 1 78 ? 15.045 -2.323 -10.652 1.00 90.88 78 ARG A N 1
ATOM 597 C CA . ARG A 1 78 ? 15.963 -3.241 -11.338 1.00 90.88 78 ARG A CA 1
ATOM 598 C C . ARG A 1 78 ? 15.411 -3.746 -12.668 1.00 90.88 78 ARG A C 1
ATOM 600 O O . ARG A 1 78 ? 16.120 -3.668 -13.665 1.00 90.88 78 ARG A O 1
ATOM 607 N N . TYR A 1 79 ? 14.181 -4.256 -12.686 1.00 88.94 79 TYR A N 1
ATOM 608 C CA . TYR A 1 79 ? 13.567 -4.718 -13.934 1.00 88.94 79 TYR A CA 1
ATOM 609 C C . TYR A 1 79 ? 13.375 -3.571 -14.927 1.00 88.94 79 TYR A C 1
ATOM 611 O O . TYR A 1 79 ? 13.642 -3.728 -16.112 1.00 88.94 79 TYR A O 1
ATOM 619 N N . TYR A 1 80 ? 12.969 -2.396 -14.445 1.00 88.00 80 TYR A N 1
ATOM 620 C CA . TYR A 1 80 ? 12.799 -1.218 -15.288 1.00 88.00 80 TYR A CA 1
ATOM 621 C C . TYR A 1 80 ? 14.122 -0.782 -15.939 1.00 88.00 80 TYR A C 1
ATOM 623 O O . TYR A 1 80 ? 14.152 -0.516 -17.138 1.00 88.00 80 TYR A O 1
ATOM 631 N N . MET A 1 81 ? 15.231 -0.786 -15.191 1.00 88.00 81 MET A N 1
ATOM 632 C CA . MET A 1 81 ? 16.573 -0.550 -15.739 1.00 88.00 81 MET A CA 1
ATOM 633 C C . MET A 1 81 ? 16.957 -1.604 -16.784 1.00 88.00 81 MET A C 1
ATOM 635 O O . MET A 1 81 ? 17.535 -1.263 -17.810 1.00 88.00 81 MET A O 1
ATOM 639 N N . GLU A 1 82 ? 16.629 -2.878 -16.553 1.00 86.00 82 GLU A N 1
ATOM 640 C CA . GLU A 1 82 ? 16.934 -3.965 -17.493 1.00 86.00 82 GLU A CA 1
ATOM 641 C C . GLU A 1 82 ? 16.194 -3.806 -18.829 1.00 86.00 82 GLU A C 1
ATOM 643 O O . GLU A 1 82 ? 16.801 -3.986 -19.884 1.00 86.00 82 GLU A O 1
ATOM 648 N N . PHE A 1 83 ? 14.916 -3.416 -18.800 1.00 81.00 83 PHE A N 1
ATOM 649 C CA . PHE A 1 83 ? 14.121 -3.213 -20.016 1.00 81.00 83 PHE A CA 1
ATOM 650 C C . PHE A 1 83 ? 14.490 -1.930 -20.768 1.00 81.00 83 PHE A C 1
ATOM 652 O O . PHE A 1 83 ? 14.521 -1.925 -21.997 1.00 81.00 83 PHE A O 1
ATOM 659 N N . THR A 1 84 ? 14.789 -0.850 -20.041 1.00 82.00 84 THR A N 1
ATOM 660 C CA . THR A 1 84 ? 14.972 0.484 -20.638 1.00 82.00 84 THR A CA 1
ATOM 661 C C . THR A 1 84 ? 16.426 0.873 -20.889 1.00 82.00 84 THR A C 1
ATOM 663 O O . THR A 1 84 ? 16.709 1.776 -21.676 1.00 82.00 84 THR A O 1
ATOM 666 N N . GLY A 1 85 ? 17.369 0.224 -20.205 1.00 84.31 85 GLY A N 1
ATOM 667 C CA . GLY A 1 85 ? 18.777 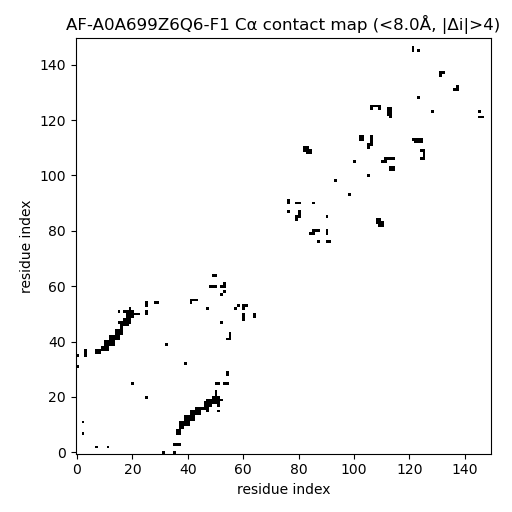0.614 -20.185 1.00 84.31 85 GLY A CA 1
ATOM 668 C C . GLY A 1 85 ? 19.081 1.878 -19.372 1.00 84.31 85 GLY A C 1
ATOM 669 O O . GLY A 1 85 ? 20.230 2.322 -19.386 1.00 84.31 85 GLY A O 1
ATOM 670 N N . MET A 1 86 ? 18.090 2.455 -18.680 1.00 84.75 86 MET A N 1
ATOM 671 C CA . MET A 1 86 ? 18.281 3.599 -17.782 1.00 84.75 86 MET A CA 1
ATOM 672 C C . MET A 1 86 ? 19.125 3.214 -16.565 1.00 84.75 86 MET A C 1
ATOM 674 O O . MET A 1 86 ? 19.140 2.057 -16.136 1.00 84.75 86 MET A O 1
ATOM 678 N N . ASN A 1 87 ? 19.814 4.193 -15.985 1.00 90.75 87 ASN A N 1
ATOM 679 C CA . ASN A 1 87 ? 20.510 4.013 -14.713 1.00 90.75 87 ASN A CA 1
ATOM 680 C C . ASN A 1 87 ? 19.588 4.299 -13.508 1.00 90.75 87 ASN A C 1
ATOM 682 O O . ASN A 1 87 ? 18.478 4.801 -13.664 1.00 90.75 87 ASN A O 1
ATOM 686 N N . GLN A 1 88 ? 20.049 3.969 -12.297 1.00 88.00 88 GLN A N 1
ATOM 687 C CA . GLN A 1 88 ? 19.249 4.081 -11.071 1.00 88.00 88 GLN A CA 1
ATOM 688 C C . GLN A 1 88 ? 18.728 5.506 -10.826 1.00 88.00 88 GLN A C 1
ATOM 690 O O . GLN A 1 88 ? 17.558 5.659 -10.485 1.00 88.00 88 GLN A O 1
ATOM 695 N N . ASP A 1 89 ? 19.560 6.530 -11.031 1.00 90.00 89 ASP A N 1
ATOM 696 C CA . ASP A 1 89 ? 19.185 7.927 -10.781 1.00 90.00 89 ASP A CA 1
ATOM 697 C C . ASP A 1 89 ? 18.095 8.378 -11.769 1.00 90.00 89 ASP A C 1
ATOM 699 O O . ASP A 1 89 ? 17.114 9.008 -11.376 1.00 90.00 89 ASP A O 1
ATOM 703 N N . GLU A 1 90 ? 18.219 7.982 -13.042 1.00 86.50 90 GLU A N 1
ATOM 704 C CA . GLU A 1 90 ? 17.207 8.247 -14.075 1.00 86.50 90 GLU A CA 1
ATOM 705 C C . GLU A 1 90 ? 15.874 7.557 -13.758 1.00 86.50 90 GLU A C 1
ATOM 707 O O . GLU A 1 90 ? 14.809 8.145 -13.952 1.00 86.50 90 GLU A O 1
ATOM 712 N N . VAL A 1 91 ? 15.909 6.316 -13.260 1.00 87.56 91 VAL A N 1
ATOM 713 C CA . VAL A 1 91 ? 14.694 5.597 -12.850 1.00 87.56 91 VAL A CA 1
ATOM 714 C C . VAL A 1 91 ? 14.051 6.268 -11.644 1.00 87.56 91 VAL A C 1
ATOM 716 O O . VAL A 1 91 ? 12.837 6.463 -11.641 1.00 87.56 91 VAL A O 1
ATOM 719 N N . GLU A 1 92 ? 14.824 6.653 -10.633 1.00 86.62 92 GLU A N 1
ATOM 720 C CA . GLU A 1 92 ? 14.301 7.357 -9.460 1.00 86.62 92 GLU A CA 1
ATOM 721 C C . GLU A 1 92 ? 13.648 8.688 -9.840 1.00 86.62 92 GLU A C 1
ATOM 723 O O . GLU A 1 92 ? 12.535 8.968 -9.393 1.00 86.62 92 GLU A O 1
ATOM 728 N N . GLU A 1 93 ? 14.275 9.474 -10.716 1.00 86.00 93 GLU A N 1
ATOM 729 C CA . GLU A 1 93 ? 13.718 10.742 -11.187 1.00 86.00 93 GLU A CA 1
ATOM 730 C C . GLU A 1 93 ? 12.425 10.540 -11.997 1.00 86.00 93 GLU A C 1
ATOM 732 O O . GLU A 1 93 ? 11.398 11.158 -11.693 1.00 86.00 93 GLU A O 1
ATOM 737 N N . ASN A 1 94 ? 12.440 9.617 -12.963 1.00 81.31 94 ASN A N 1
ATOM 738 C CA . ASN A 1 94 ? 11.316 9.375 -13.872 1.00 81.31 94 ASN A CA 1
ATOM 739 C C . ASN A 1 94 ? 10.143 8.620 -13.222 1.00 81.31 94 ASN A C 1
ATOM 741 O O . ASN A 1 94 ? 9.022 8.706 -13.718 1.00 81.31 94 ASN A O 1
ATOM 745 N N . THR A 1 95 ? 10.371 7.890 -12.123 1.00 83.12 95 THR A N 1
ATOM 746 C CA . THR A 1 95 ? 9.321 7.134 -11.405 1.00 83.12 95 THR A CA 1
ATOM 747 C C . THR A 1 95 ? 8.788 7.853 -10.171 1.00 83.12 95 THR A C 1
ATOM 749 O O . THR A 1 95 ? 7.810 7.406 -9.572 1.00 83.12 95 THR A O 1
ATOM 752 N N . ASN A 1 96 ? 9.382 8.987 -9.786 1.00 82.75 96 ASN A N 1
ATOM 753 C CA . ASN A 1 96 ? 8.911 9.757 -8.636 1.00 82.75 96 ASN A CA 1
ATOM 754 C C . ASN A 1 96 ? 7.508 10.346 -8.873 1.00 82.75 96 ASN A C 1
ATOM 756 O O . ASN A 1 96 ? 6.793 10.654 -7.919 1.00 82.75 96 ASN A O 1
ATOM 760 N N . ARG A 1 97 ? 7.087 10.528 -10.128 1.00 83.00 97 ARG A N 1
ATOM 761 C CA . ARG A 1 97 ? 5.748 11.011 -10.492 1.00 83.00 97 ARG A CA 1
ATOM 762 C C . ARG A 1 97 ? 5.213 10.286 -11.718 1.00 83.00 97 ARG A C 1
ATOM 764 O O . ARG A 1 97 ? 5.972 9.719 -12.493 1.00 83.00 97 ARG A O 1
ATOM 771 N N . ASP A 1 98 ? 3.898 10.371 -11.895 1.00 84.00 98 ASP A N 1
ATOM 772 C CA . ASP A 1 98 ? 3.234 9.867 -13.091 1.00 84.00 98 ASP A CA 1
ATOM 773 C C . ASP A 1 98 ? 3.739 10.633 -14.319 1.00 84.00 98 ASP A C 1
ATOM 775 O O . ASP A 1 98 ? 3.471 11.826 -14.487 1.00 84.00 98 ASP A O 1
ATOM 779 N N . PHE A 1 99 ? 4.473 9.934 -15.180 1.00 77.50 99 PHE A N 1
ATOM 780 C CA . PHE A 1 99 ? 4.921 10.442 -16.467 1.00 77.50 99 PHE A CA 1
ATOM 781 C C . PHE A 1 99 ? 4.127 9.754 -17.580 1.00 77.50 99 PHE A C 1
ATOM 783 O O . PHE A 1 99 ? 4.333 8.581 -17.888 1.00 77.50 99 PHE A O 1
ATOM 790 N N . PHE A 1 100 ? 3.184 10.485 -18.176 1.00 81.56 100 PHE A N 1
ATOM 791 C CA . PHE A 1 100 ? 2.446 10.011 -19.344 1.00 81.56 100 PHE A CA 1
ATOM 792 C C . PHE A 1 100 ? 3.296 10.211 -20.597 1.00 81.56 100 PHE A C 1
ATOM 794 O O . PHE A 1 100 ? 3.798 11.306 -20.843 1.00 81.56 100 PHE A O 1
ATOM 801 N N . MET A 1 101 ? 3.420 9.165 -21.408 1.00 81.00 101 MET A N 1
ATOM 802 C CA . MET A 1 101 ? 4.216 9.184 -22.632 1.00 81.00 101 MET A CA 1
ATOM 803 C C . MET A 1 101 ? 3.402 8.710 -23.834 1.00 81.00 101 MET A C 1
ATOM 805 O O . MET A 1 101 ? 2.411 7.992 -23.683 1.00 81.00 101 MET A O 1
ATOM 809 N N . THR A 1 102 ? 3.817 9.120 -25.031 1.00 86.50 102 THR A N 1
ATOM 810 C CA . THR A 1 102 ? 3.227 8.622 -26.277 1.00 86.50 102 THR A CA 1
ATOM 811 C C . THR A 1 102 ? 3.769 7.224 -26.608 1.00 86.50 102 THR A C 1
ATOM 813 O O . THR A 1 102 ? 4.829 6.844 -26.095 1.00 86.50 102 THR A O 1
ATOM 816 N N . PRO A 1 103 ? 3.084 6.442 -27.464 1.00 81.19 103 PRO A N 1
ATOM 817 C CA . PRO A 1 103 ? 3.565 5.126 -27.884 1.00 81.19 103 PRO A CA 1
ATOM 818 C C . PRO A 1 103 ? 4.978 5.161 -28.490 1.00 81.19 103 PRO A C 1
ATOM 820 O O . PRO A 1 103 ? 5.777 4.260 -28.252 1.00 81.19 103 PRO A O 1
ATOM 823 N N . GLU A 1 104 ? 5.331 6.231 -29.202 1.00 80.38 104 GLU A N 1
ATOM 824 C CA . GLU A 1 104 ? 6.651 6.400 -29.821 1.00 80.38 104 GLU A CA 1
ATOM 825 C C . GLU A 1 104 ? 7.752 6.565 -28.765 1.00 80.38 104 GLU A C 1
ATOM 827 O O . GLU A 1 104 ? 8.825 5.972 -28.887 1.00 80.38 104 GLU A O 1
ATOM 832 N N . ILE A 1 105 ? 7.482 7.326 -27.698 1.00 80.00 105 ILE A N 1
ATOM 833 C CA . ILE A 1 105 ? 8.412 7.481 -26.569 1.00 80.00 105 ILE A CA 1
ATOM 834 C C . ILE A 1 105 ? 8.578 6.142 -25.839 1.00 80.00 105 ILE A C 1
ATOM 836 O O . ILE A 1 105 ? 9.695 5.784 -25.469 1.00 80.00 105 ILE A O 1
ATOM 840 N N . ALA A 1 106 ? 7.500 5.367 -25.691 1.00 83.00 106 ALA A N 1
ATOM 841 C CA . ALA A 1 106 ? 7.559 4.048 -25.066 1.00 83.00 106 ALA A CA 1
ATOM 842 C C . ALA A 1 106 ? 8.435 3.059 -25.862 1.00 83.00 106 ALA A C 1
ATOM 844 O O . ALA A 1 106 ? 9.203 2.310 -25.256 1.00 83.00 106 ALA A O 1
ATOM 845 N N . VAL A 1 107 ? 8.385 3.096 -27.202 1.00 81.75 107 VAL A N 1
ATOM 846 C CA . VAL A 1 107 ? 9.298 2.315 -28.063 1.00 81.75 107 VAL A CA 1
ATOM 847 C C . VAL A 1 107 ? 10.746 2.768 -27.880 1.00 81.75 107 VAL A C 1
ATOM 849 O O . VAL A 1 107 ? 11.637 1.942 -27.686 1.00 81.75 107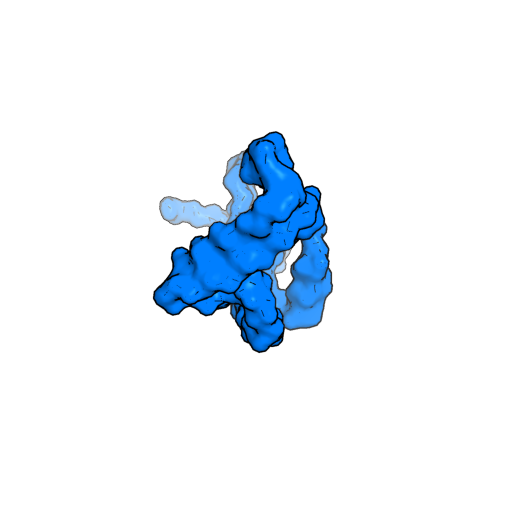 VAL A O 1
ATOM 852 N N . GLN A 1 108 ? 11.000 4.081 -27.902 1.00 78.31 108 GLN A N 1
ATOM 853 C CA . GLN A 1 108 ? 12.353 4.631 -27.737 1.00 78.31 108 GLN A CA 1
ATOM 854 C C . GLN A 1 108 ? 12.982 4.249 -26.395 1.00 78.31 108 GLN A C 1
ATOM 856 O O . GLN A 1 108 ? 14.185 3.999 -26.330 1.00 78.31 108 GLN A O 1
ATOM 861 N N . GLN A 1 109 ? 12.170 4.181 -25.342 1.00 79.00 109 GLN A N 1
ATOM 862 C CA . GLN A 1 109 ? 12.603 3.786 -24.007 1.00 79.00 109 GLN A CA 1
ATOM 863 C C . GLN A 1 109 ? 12.681 2.269 -23.813 1.00 79.00 109 GLN A C 1
ATOM 865 O O . GLN A 1 109 ? 13.043 1.844 -22.727 1.00 79.00 109 GLN A O 1
ATOM 870 N N . GLY A 1 110 ? 12.353 1.445 -24.814 1.00 77.31 110 GLY A N 1
ATOM 871 C CA . GLY A 1 110 ? 12.393 -0.017 -24.686 1.00 77.31 110 GLY A CA 1
ATOM 872 C C . GLY A 1 110 ? 11.281 -0.605 -23.810 1.00 77.31 110 GLY A C 1
ATOM 873 O O . GLY A 1 110 ? 11.388 -1.745 -23.370 1.00 77.31 110 GLY A O 1
ATOM 874 N N . LEU A 1 111 ? 10.212 0.154 -23.549 1.00 82.81 111 LEU A N 1
ATOM 875 C CA . LEU A 1 111 ? 9.060 -0.315 -22.769 1.00 82.81 111 LEU A CA 1
ATOM 876 C C . LEU A 1 111 ? 8.114 -1.195 -23.593 1.00 82.81 111 LEU A C 1
ATOM 878 O O . LEU A 1 111 ? 7.430 -2.050 -23.035 1.00 82.81 111 LEU A O 1
ATOM 882 N N . ILE A 1 112 ? 8.061 -0.971 -24.908 1.00 81.50 112 ILE A N 1
ATOM 883 C CA . ILE A 1 112 ? 7.295 -1.764 -25.874 1.00 81.50 112 ILE A CA 1
ATOM 884 C C . ILE A 1 112 ? 8.116 -1.955 -27.153 1.00 81.50 112 ILE A C 1
ATOM 886 O O . ILE A 1 112 ? 8.949 -1.117 -27.493 1.00 81.50 112 ILE A O 1
ATOM 890 N N . ASP A 1 113 ? 7.859 -3.036 -27.886 1.00 78.75 113 ASP A N 1
ATOM 891 C CA . ASP A 1 113 ? 8.634 -3.380 -29.086 1.00 78.75 113 ASP A CA 1
ATOM 892 C C . ASP A 1 113 ? 8.201 -2.612 -30.348 1.00 78.75 113 ASP A C 1
ATOM 894 O O . ASP A 1 113 ? 8.972 -2.503 -31.299 1.00 78.75 113 ASP A O 1
ATOM 898 N N . GLY A 1 114 ? 6.973 -2.082 -30.380 1.00 79.50 114 GLY A N 1
ATOM 899 C CA . GLY A 1 114 ? 6.418 -1.377 -31.537 1.00 79.50 114 GLY A CA 1
ATOM 900 C C . GLY A 1 114 ? 4.973 -0.915 -31.330 1.00 79.50 114 GLY A C 1
ATOM 901 O O . GLY A 1 114 ? 4.327 -1.270 -30.342 1.00 79.50 114 GLY A O 1
ATOM 902 N N . VAL A 1 115 ? 4.458 -0.126 -32.276 1.00 81.31 115 VAL A N 1
ATOM 903 C CA . VAL A 1 115 ? 3.085 0.407 -32.276 1.00 81.31 115 VAL A CA 1
ATOM 904 C C . VAL A 1 115 ? 2.331 -0.187 -33.462 1.00 81.31 115 VAL A C 1
ATOM 906 O O . VAL A 1 115 ? 2.823 -0.161 -34.583 1.00 81.31 115 VAL A O 1
ATOM 909 N N . ILE A 1 116 ? 1.142 -0.746 -33.228 1.00 74.81 116 ILE A N 1
ATOM 910 C CA . ILE A 1 116 ? 0.321 -1.343 -34.292 1.00 74.81 116 ILE A CA 1
ATOM 911 C C . ILE A 1 116 ? -0.558 -0.238 -34.913 1.00 74.81 116 ILE A C 1
ATOM 913 O O . ILE A 1 116 ? -1.442 0.285 -34.235 1.00 74.81 116 ILE A O 1
ATOM 917 N N . GLY A 1 117 ? -0.312 0.119 -36.181 1.00 69.88 117 GLY A N 1
ATOM 918 C CA . GLY A 1 117 ? -0.944 1.222 -36.935 1.00 69.88 117 GLY A CA 1
ATOM 919 C C . GLY A 1 117 ? -0.388 1.333 -38.371 1.00 69.88 117 GLY A C 1
ATOM 920 O O . GLY A 1 117 ? 0.417 0.484 -38.733 1.00 69.88 117 GLY A O 1
ATOM 921 N N . ASP A 1 118 ? -0.855 2.304 -39.180 1.00 46.19 118 ASP A N 1
ATOM 922 C CA . ASP A 1 118 ? -0.765 2.333 -40.664 1.00 46.19 118 ASP A CA 1
ATOM 923 C C . ASP A 1 118 ? 0.580 1.893 -41.307 1.00 46.19 118 ASP A C 1
ATOM 925 O O . ASP A 1 118 ? 1.673 2.134 -40.804 1.00 46.19 118 ASP A O 1
ATOM 929 N N . GLU A 1 119 ? 0.425 1.251 -42.474 1.00 47.75 119 GLU A N 1
ATOM 930 C CA . GLU A 1 119 ? 1.222 0.215 -43.170 1.00 47.75 119 GLU A CA 1
ATOM 931 C C . GLU A 1 119 ? 2.747 0.390 -43.431 1.00 47.75 119 GLU A C 1
ATOM 933 O O . GLU A 1 119 ? 3.299 -0.409 -44.196 1.00 47.75 119 GLU A O 1
ATOM 938 N N . GLU A 1 120 ? 3.477 1.328 -42.814 1.00 49.47 120 GLU A N 1
ATOM 939 C CA . GLU A 1 120 ? 4.913 1.545 -43.127 1.00 49.47 120 GLU A CA 1
ATOM 940 C C . GLU A 1 120 ? 5.931 1.372 -41.981 1.00 49.47 120 GLU A C 1
ATOM 942 O O . GLU A 1 120 ? 7.101 1.126 -42.280 1.00 49.47 120 GLU A O 1
ATOM 947 N N . ASP A 1 121 ? 5.544 1.358 -40.703 1.00 48.38 121 ASP A N 1
ATOM 948 C CA . ASP A 1 121 ? 6.530 1.502 -39.615 1.00 48.38 121 ASP A CA 1
ATOM 949 C C . ASP A 1 121 ? 6.738 0.241 -38.753 1.00 48.38 121 ASP A C 1
ATOM 951 O O . ASP A 1 121 ? 6.164 0.065 -37.678 1.00 48.38 121 ASP A O 1
ATOM 955 N N . LEU A 1 122 ? 7.649 -0.634 -39.194 1.00 51.09 122 LEU A N 1
ATOM 956 C CA . LEU A 1 122 ? 8.289 -1.641 -38.335 1.00 51.09 122 LEU A CA 1
ATOM 957 C C . LEU A 1 122 ? 9.536 -1.027 -37.683 1.00 51.09 122 LEU A C 1
ATOM 959 O O . LEU A 1 122 ? 10.597 -0.955 -38.304 1.00 51.09 122 LEU A O 1
ATOM 963 N N . TYR A 1 123 ? 9.432 -0.609 -36.420 1.00 53.00 123 TYR A N 1
ATOM 964 C CA . TYR A 1 123 ? 10.592 -0.150 -35.652 1.00 53.00 123 TYR A CA 1
ATOM 965 C C . TYR A 1 123 ? 11.372 -1.348 -35.090 1.00 53.00 123 TYR A C 1
ATOM 967 O O . TYR A 1 123 ? 10.803 -2.237 -34.461 1.00 53.00 123 TYR A O 1
ATOM 975 N N . ALA A 1 124 ? 12.687 -1.393 -35.316 1.00 51.56 124 ALA A N 1
ATOM 976 C CA . ALA A 1 124 ? 13.545 -2.388 -34.677 1.00 51.56 124 ALA A CA 1
ATOM 977 C C . ALA A 1 124 ? 13.838 -1.982 -33.215 1.00 51.56 124 ALA A C 1
ATOM 979 O O . ALA A 1 124 ? 14.036 -0.790 -32.953 1.00 51.56 124 ALA A O 1
ATOM 980 N N . PRO A 1 125 ? 13.934 -2.942 -32.271 1.00 51.06 125 PRO A N 1
ATOM 981 C CA . PRO A 1 125 ? 14.200 -2.642 -30.866 1.00 51.06 125 PRO A CA 1
ATOM 982 C C . PRO A 1 125 ? 15.456 -1.771 -30.666 1.00 51.06 125 PRO A C 1
ATOM 984 O O . PRO A 1 125 ? 16.449 -1.966 -31.380 1.00 51.06 125 PRO A O 1
ATOM 987 N N . PRO A 1 126 ? 15.482 -0.860 -29.672 1.00 53.75 126 PRO A N 1
ATOM 988 C CA . PRO A 1 126 ? 16.608 0.052 -29.424 1.00 53.75 126 PRO A CA 1
ATOM 989 C C . PRO A 1 126 ? 17.978 -0.633 -29.284 1.00 53.75 126 PRO A C 1
ATOM 991 O O . PRO A 1 126 ? 18.998 -0.117 -29.743 1.00 53.75 126 PRO A O 1
ATOM 994 N N . ALA A 1 127 ? 18.020 -1.833 -28.697 1.00 54.84 127 ALA A N 1
ATOM 995 C CA . ALA A 1 127 ? 19.250 -2.619 -28.578 1.00 54.84 127 ALA A CA 1
ATOM 996 C C . ALA A 1 127 ? 19.796 -3.069 -29.947 1.00 54.84 127 ALA A C 1
ATOM 998 O O . ALA A 1 127 ? 21.006 -3.049 -30.176 1.00 54.84 127 ALA A O 1
ATOM 999 N N . VAL A 1 128 ? 18.900 -3.421 -30.872 1.00 58.50 128 VAL A N 1
ATOM 1000 C CA . VAL A 1 128 ? 19.235 -3.856 -32.233 1.00 58.50 128 VAL A CA 1
ATOM 1001 C C . VAL A 1 128 ? 19.667 -2.657 -33.073 1.00 58.50 128 VAL A C 1
ATOM 1003 O O . VAL A 1 128 ? 20.689 -2.720 -33.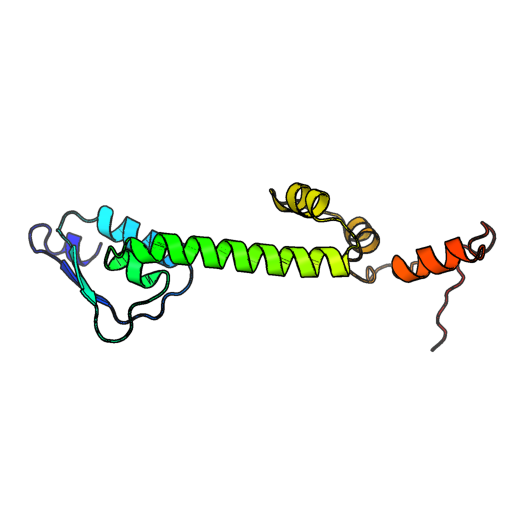753 1.00 58.50 128 VAL A O 1
ATOM 1006 N N . THR A 1 129 ? 18.959 -1.528 -32.982 1.00 59.28 129 THR A N 1
ATOM 1007 C CA . THR A 1 129 ? 19.337 -0.300 -33.705 1.00 59.28 129 THR A CA 1
ATOM 1008 C C . THR A 1 129 ? 20.667 0.276 -33.218 1.00 59.28 129 THR A C 1
ATOM 1010 O O . THR A 1 129 ? 21.471 0.721 -34.041 1.00 59.28 129 THR A O 1
ATOM 1013 N N . LYS A 1 130 ? 20.964 0.199 -31.913 1.00 58.47 130 LYS A N 1
ATOM 1014 C CA . LYS A 1 130 ? 22.275 0.570 -31.354 1.00 58.47 130 LYS A CA 1
ATOM 1015 C C . LYS A 1 130 ? 23.399 -0.333 -31.873 1.00 58.47 130 LYS A C 1
ATOM 1017 O O . LYS A 1 130 ? 24.402 0.184 -32.354 1.00 58.47 130 LYS A O 1
ATOM 1022 N N . GLN A 1 131 ? 23.211 -1.656 -31.867 1.00 58.00 131 GLN A N 1
ATOM 1023 C CA . GLN A 1 131 ? 24.189 -2.604 -32.423 1.00 58.00 131 GLN A CA 1
ATOM 1024 C C . GLN A 1 131 ? 24.454 -2.366 -33.915 1.00 58.00 131 GLN A C 1
ATOM 1026 O O . GLN A 1 131 ? 25.606 -2.355 -34.342 1.00 58.00 131 GLN A O 1
ATOM 1031 N N . LEU A 1 132 ? 23.408 -2.125 -34.707 1.00 59.00 132 LEU A N 1
ATOM 1032 C CA . LEU A 1 132 ? 23.543 -1.840 -36.139 1.00 59.00 132 LEU A CA 1
ATOM 1033 C C . LEU A 1 132 ? 24.290 -0.523 -36.397 1.00 59.00 132 LEU A C 1
ATOM 1035 O O . LEU A 1 132 ? 25.105 -0.443 -37.318 1.00 59.00 132 LEU A O 1
ATOM 1039 N N . ARG A 1 133 ? 24.065 0.496 -35.559 1.00 57.62 133 ARG A N 1
ATOM 1040 C CA . ARG A 1 133 ? 24.775 1.778 -35.636 1.00 57.62 133 ARG A CA 1
ATOM 1041 C C . ARG A 1 133 ? 26.252 1.641 -35.261 1.00 57.62 133 ARG A C 1
ATOM 1043 O O . ARG A 1 133 ? 27.099 2.162 -35.981 1.00 57.62 133 ARG A O 1
ATOM 1050 N N . ASP A 1 134 ? 26.559 0.898 -34.201 1.00 65.94 134 ASP A N 1
ATOM 1051 C CA . ASP A 1 134 ? 27.937 0.648 -33.754 1.00 65.94 134 ASP A CA 1
ATOM 1052 C C . ASP A 1 134 ? 28.736 -0.187 -34.777 1.00 65.94 134 ASP A C 1
ATOM 1054 O O . ASP A 1 134 ? 29.957 -0.072 -34.870 1.00 65.94 134 ASP A O 1
ATOM 1058 N N . MET A 1 135 ? 28.045 -0.988 -35.596 1.00 61.19 135 MET A N 1
ATOM 1059 C CA . MET A 1 135 ? 28.621 -1.738 -36.720 1.00 61.19 135 MET A CA 1
ATOM 1060 C C . MET A 1 135 ? 28.762 -0.912 -38.013 1.00 61.19 135 MET A C 1
ATOM 1062 O O . MET A 1 135 ? 29.218 -1.449 -39.022 1.00 61.19 135 MET A O 1
ATOM 1066 N N . GLY A 1 136 ? 28.386 0.373 -38.005 1.00 55.31 136 GLY A N 1
ATOM 1067 C CA . GLY A 1 136 ? 28.463 1.256 -39.175 1.00 55.31 136 GLY A CA 1
ATOM 1068 C C . GLY A 1 136 ? 27.456 0.921 -40.279 1.00 55.31 136 GLY A C 1
ATOM 1069 O O . GLY A 1 136 ? 27.673 1.285 -41.428 1.00 55.31 136 GLY A O 1
ATOM 1070 N N . LEU A 1 137 ? 26.374 0.207 -39.951 1.00 55.66 137 LEU A N 1
ATOM 1071 C CA . LEU A 1 137 ? 25.372 -0.276 -40.910 1.00 55.66 137 LEU A CA 1
ATOM 1072 C C . LEU A 1 137 ? 24.132 0.625 -41.013 1.00 55.66 137 LEU A C 1
ATOM 1074 O O . LEU A 1 137 ? 23.169 0.249 -41.673 1.00 55.66 137 LEU A O 1
ATOM 1078 N N . ASN A 1 138 ? 24.138 1.795 -40.372 1.00 52.38 138 ASN A N 1
ATOM 1079 C CA . ASN A 1 138 ? 23.040 2.757 -40.454 1.00 52.38 138 ASN A CA 1
ATOM 1080 C C . ASN A 1 138 ? 23.468 3.974 -41.284 1.00 52.38 138 ASN A C 1
ATOM 1082 O O . ASN A 1 138 ? 23.690 5.056 -40.744 1.00 52.38 138 ASN A O 1
ATOM 1086 N N . ASP A 1 139 ? 23.658 3.747 -42.584 1.00 45.06 139 ASP A N 1
ATOM 1087 C CA . ASP A 1 139 ? 23.791 4.815 -43.573 1.00 45.06 139 ASP A CA 1
ATOM 1088 C C . ASP A 1 139 ? 22.393 5.288 -43.991 1.00 45.06 139 ASP A C 1
ATOM 1090 O O . ASP A 1 139 ? 21.481 4.476 -44.168 1.00 45.06 139 ASP A O 1
ATOM 1094 N N . ASP A 1 140 ? 22.256 6.595 -44.227 1.00 49.72 140 ASP A N 1
ATOM 1095 C CA . ASP A 1 140 ? 21.060 7.330 -44.688 1.00 49.72 140 ASP A CA 1
ATOM 1096 C C . ASP A 1 140 ? 20.455 6.828 -46.030 1.00 49.72 140 ASP A C 1
ATOM 1098 O O . ASP A 1 140 ? 19.654 7.508 -46.672 1.00 49.72 140 ASP A O 1
ATOM 1102 N N . LEU A 1 141 ? 20.839 5.639 -46.499 1.00 42.00 141 LEU A N 1
ATOM 1103 C CA . LEU A 1 141 ? 20.465 5.053 -47.783 1.00 42.00 141 LEU A CA 1
ATOM 1104 C C . LEU A 1 141 ? 19.416 3.945 -47.689 1.00 42.00 141 LEU A C 1
ATOM 1106 O O . LEU A 1 141 ? 18.987 3.447 -48.733 1.00 42.00 141 LEU A O 1
ATOM 1110 N N . THR A 1 142 ? 18.958 3.555 -46.496 1.00 46.31 142 THR A N 1
ATOM 1111 C CA . THR A 1 142 ? 17.932 2.507 -46.384 1.00 46.31 142 THR A CA 1
ATOM 1112 C C . THR A 1 142 ? 16.886 2.795 -45.305 1.00 46.31 142 THR A C 1
ATOM 1114 O O . THR A 1 142 ? 16.893 2.145 -44.262 1.00 46.31 142 THR A O 1
ATOM 1117 N N . PRO A 1 143 ? 15.918 3.694 -45.567 1.00 42.03 143 PRO A N 1
ATOM 1118 C CA . PRO A 1 143 ? 14.840 3.992 -44.619 1.00 42.03 143 PRO A CA 1
ATOM 1119 C C . PRO A 1 143 ? 13.927 2.783 -44.326 1.00 42.03 143 PRO A C 1
ATOM 1121 O O . PRO A 1 143 ? 13.219 2.792 -43.334 1.00 42.03 143 PRO A O 1
ATOM 1124 N N . ASN A 1 144 ? 13.961 1.741 -45.177 1.00 39.75 144 ASN A N 1
ATOM 1125 C CA . ASN A 1 144 ? 13.016 0.610 -45.194 1.00 39.75 144 ASN A CA 1
ATOM 1126 C C . ASN A 1 144 ? 13.672 -0.795 -45.193 1.00 39.75 144 ASN A C 1
ATOM 1128 O O . ASN A 1 144 ? 13.043 -1.782 -45.586 1.00 39.75 144 ASN A O 1
ATOM 1132 N N . LEU A 1 145 ? 14.940 -0.921 -44.793 1.00 38.53 145 LEU A N 1
ATOM 1133 C CA . LEU A 1 145 ? 15.542 -2.226 -44.475 1.00 38.53 145 LEU A CA 1
ATOM 1134 C C . LEU A 1 145 ? 15.378 -2.420 -42.966 1.00 38.53 145 LEU A C 1
ATOM 1136 O O . LEU A 1 145 ? 16.250 -2.032 -42.207 1.00 38.53 145 LEU A O 1
ATOM 1140 N N . VAL A 1 146 ? 14.221 -2.882 -42.485 1.00 40.16 146 VAL A N 1
ATOM 1141 C CA . VAL A 1 146 ? 13.949 -4.320 -42.380 1.00 40.16 146 VAL A CA 1
ATOM 1142 C C . VAL A 1 146 ? 12.468 -4.641 -42.660 1.00 40.16 146 VAL A C 1
ATOM 1144 O O . VAL A 1 146 ? 11.647 -4.732 -41.752 1.00 40.16 146 VAL A O 1
ATOM 1147 N N . LYS A 1 147 ? 12.121 -4.922 -43.922 1.00 35.69 147 LYS A N 1
ATOM 1148 C CA . LYS A 1 147 ? 10.959 -5.776 -44.225 1.00 35.69 147 LYS A CA 1
ATOM 1149 C C . LYS A 1 147 ? 11.311 -7.218 -43.862 1.00 35.69 147 LYS A C 1
ATOM 1151 O O . LYS A 1 147 ? 12.001 -7.893 -44.627 1.00 35.69 147 LYS A O 1
ATOM 1156 N N . TRP A 1 148 ? 10.839 -7.701 -42.715 1.00 30.31 148 TRP A N 1
ATOM 1157 C CA . TRP A 1 148 ? 10.822 -9.138 -42.442 1.00 30.31 148 TRP A CA 1
ATOM 1158 C C . TRP A 1 148 ? 9.797 -9.797 -43.372 1.00 30.31 148 TRP A C 1
ATOM 1160 O O . TRP A 1 148 ? 8.596 -9.568 -43.267 1.00 30.31 148 TRP A O 1
ATOM 1170 N N . TYR A 1 149 ? 10.285 -10.576 -44.338 1.00 26.08 149 TYR A N 1
ATOM 1171 C CA . TYR A 1 149 ? 9.448 -11.450 -45.152 1.00 26.08 149 TYR A CA 1
ATOM 1172 C C . TYR A 1 149 ? 9.203 -12.767 -44.401 1.00 26.08 149 TYR A C 1
ATOM 1174 O O . TYR A 1 149 ? 10.165 -13.472 -44.090 1.00 26.08 149 TYR A O 1
ATOM 1182 N N . ARG A 1 150 ? 7.908 -13.099 -44.293 1.00 31.58 150 ARG A N 1
ATOM 1183 C CA . ARG A 1 150 ? 7.235 -14.304 -43.763 1.00 31.58 150 ARG A CA 1
ATOM 1184 C C . ARG A 1 150 ? 6.913 -14.339 -42.278 1.00 31.58 150 ARG A C 1
ATOM 1186 O O . ARG A 1 150 ? 7.849 -14.392 -41.460 1.00 31.58 150 ARG A O 1
#

Radius of gyration: 26.35 Å; Cα contacts (8 Å, |Δi|>4): 138; chains: 1; bounding box: 56×28×72 Å

InterPro domains:
  IPR001907 ATP-dependent Clp protease proteolytic subunit [PR00127] (11-31)
  IPR001907 ATP-dependent Clp protease proteolytic subunit [PR00127] (42-59)
  IPR001907 ATP-dependent Clp protease proteolytic subunit [PR00127] (94-113)
  IPR001907 ATP-dependent Clp protease proteolytic subunit [cd07017] (1-115)
  IPR023562 Clp protease proteolytic subunit /Translocation-enhancing protein TepA [PF00574] (2-56)
  IPR023562 Clp protease proteolytic subunit /Translocation-enhancing protein TepA [PF00574] (61-117)
  IPR023562 Clp protease proteolytic subunit /Translocation-enhancing protein TepA [PTHR10381] (1-56)
  IPR029045 ClpP/crotonase-like domain superfamily [SSF52096] (3-121)

Secondary structure (DSSP, 8-state):
-HHHHH-SSSPEEEEEEE----HHHHHHHHHHHHHSSS-EEEEEEEEE-GGGGGTTT-THHHHHHHHHHHHHHHHHHHHHHHHH---HHHHHHHHSS-----HHHHHHTTSSS----STT--PPPHHHHHHHHHTT---TT-TT------

pLDDT: mean 78.56, std 17.16, range [26.08, 95.19]

Foldseek 3Di:
DVVLVVPQADAAEAEDDDQDDDLVVLVVVVVVQVPGNHHYDYDYDHHQAASSCVVVVPPVNVVVNVVVVVVVVVVVLVVLCVQQVDDSVVSCVCVVDDDDDDQVVCQNRRVDLDDDDDDADRDGHPVVVVVCVVVVNDDPPPPRPPPDDD

Mean predicted aligned error: 13.37 Å

Organism: Haematococcus lacustris (NCBI:txid44745)

Solvent-accessible surface area (backbone atoms only — not comparable to full-atom values): 9163 Å² total; per-residue (Å²): 102,73,62,44,71,74,44,52,84,56,68,43,79,44,79,40,65,34,75,40,72,62,64,68,61,46,50,54,50,53,50,51,58,68,70,38,79,29,57,73,49,65,43,80,46,94,50,60,33,67,57,41,23,54,73,69,64,43,67,72,51,54,59,53,50,51,55,51,52,51,52,50,49,54,51,53,50,51,53,50,26,68,52,44,70,48,53,72,69,58,47,53,64,57,63,73,50,95,73,89,75,55,73,68,56,34,27,69,43,39,76,39,69,67,68,95,71,79,99,77,71,78,59,71,48,53,71,55,51,49,53,38,47,78,70,68,68,69,60,100,83,52,98,70,78,73,74,82,82,132